Protein AF-A0A072RCM7-F1 (afdb_monomer_lite)

Secondary structure (DSSP, 8-state):
-------------------SS-TTHHHHHHHHHHHHHHHHHHHTTT-SS--HHHHHHHHHHHTTGGGSSGGGB--SS-HHHHHHHHHHHHHHH---HHHHHHHHHHHHHHTTT-SS-BHHHHHHHHHHHTT-GGG-

Foldseek 3Di:
DDDDDDDDDDDPDPDDDPDDDDPPPVVVVVVVVVVLVVLVVVLCVVPVDDDSVLLVVLCVVCVVQVVDVVSQFQDLVDPVSLVVQLVVCCVQQVDDSVLSSVLLVVLCVVCVPPPGHGPSSSNSSSCVVVVRSVSD

Radius of gyration: 17.43 Å; chains: 1; bounding box: 42×34×49 Å

Sequence (136 aa):
MGKGGVVNILNPLITLKALRCGCVMWSLIIWRWYKMTNDLADIKLYDPKPDEDAVRRLRRRLALVMRNKDASLVSTSDKKELERVEKWTQKALGANEKNAKNAVSKVAEMMSGDNRKSRVIFYYCVAKQLNMLDKI

Structure (mmCIF, N/CA/C/O backbone):
data_AF-A0A072RCM7-F1
#
_entry.id   AF-A0A072RCM7-F1
#
loop_
_atom_site.group_PDB
_atom_site.id
_atom_site.type_symbol
_atom_site.label_atom_id
_atom_site.label_alt_id
_atom_site.label_comp_id
_atom_site.label_asym_id
_atom_site.label_entity_id
_atom_site.label_seq_id
_atom_site.pdbx_PDB_ins_code
_atom_site.Cartn_x
_atom_site.Cartn_y
_atom_site.Cartn_z
_atom_site.occupancy
_atom_site.B_iso_or_equiv
_atom_site.auth_seq_id
_atom_site.auth_comp_id
_atom_site.auth_asym_id
_atom_site.auth_atom_id
_atom_site.pdbx_PDB_model_num
ATOM 1 N N . MET A 1 1 ? 27.579 -15.084 3.143 1.00 33.50 1 MET A N 1
ATOM 2 C CA . MET A 1 1 ? 27.096 -15.757 1.916 1.00 33.50 1 MET A CA 1
ATOM 3 C C . MET A 1 1 ? 26.178 -14.819 1.145 1.00 33.50 1 MET A C 1
ATOM 5 O O . MET A 1 1 ? 25.014 -14.699 1.497 1.00 33.50 1 MET A O 1
ATOM 9 N N . GLY A 1 2 ? 26.701 -14.134 0.128 1.00 39.16 2 GLY A N 1
ATOM 10 C CA . GLY A 1 2 ? 25.894 -13.393 -0.844 1.00 39.16 2 GLY A CA 1
ATOM 11 C C . GLY A 1 2 ? 25.735 -14.237 -2.106 1.00 39.16 2 GLY A C 1
ATOM 12 O O . GLY A 1 2 ? 26.731 -14.613 -2.715 1.00 39.16 2 GLY A O 1
ATOM 13 N N . LYS A 1 3 ? 24.500 -14.572 -2.473 1.00 36.88 3 LYS A N 1
ATOM 14 C CA . LYS A 1 3 ? 24.133 -15.039 -3.819 1.00 36.88 3 LYS A CA 1
ATOM 15 C C . LYS A 1 3 ? 23.362 -13.862 -4.422 1.00 36.88 3 LYS A C 1
ATOM 17 O O . LYS A 1 3 ? 22.478 -13.346 -3.756 1.00 36.88 3 LYS A O 1
ATOM 22 N N . GLY A 1 4 ? 23.710 -13.279 -5.558 1.00 29.98 4 GLY A N 1
ATOM 23 C CA . GLY A 1 4 ? 24.104 -13.890 -6.821 1.00 29.98 4 GLY A CA 1
ATOM 24 C C . GLY A 1 4 ? 23.065 -13.413 -7.839 1.00 29.98 4 GLY A C 1
ATOM 25 O O . GLY A 1 4 ? 21.876 -13.572 -7.589 1.00 29.98 4 GLY A O 1
ATOM 26 N N . GLY A 1 5 ? 23.494 -12.789 -8.938 1.00 28.20 5 GLY A N 1
ATOM 27 C CA . GLY A 1 5 ? 22.578 -12.365 -10.002 1.00 28.20 5 GLY A CA 1
ATOM 28 C C . GLY A 1 5 ? 22.929 -11.021 -10.620 1.00 28.20 5 GLY A C 1
ATOM 29 O O . GLY A 1 5 ? 22.197 -10.050 -10.473 1.00 28.20 5 GLY A O 1
ATOM 30 N N . VAL A 1 6 ? 24.057 -10.972 -11.323 1.00 43.97 6 VAL A N 1
ATOM 31 C CA . VAL A 1 6 ? 24.356 -9.902 -12.274 1.00 43.97 6 VAL A CA 1
ATOM 32 C C . VAL A 1 6 ? 23.394 -10.082 -13.450 1.00 43.97 6 VAL A C 1
ATOM 34 O O . VAL A 1 6 ? 23.535 -11.038 -14.207 1.00 43.97 6 VAL A O 1
ATOM 37 N N . VAL A 1 7 ? 22.406 -9.203 -13.607 1.00 37.69 7 VAL A N 1
ATOM 38 C CA . VAL A 1 7 ? 21.618 -9.112 -14.845 1.00 37.69 7 VAL A CA 1
ATOM 39 C C . VAL A 1 7 ? 22.050 -7.873 -15.611 1.00 37.69 7 VAL A C 1
ATOM 41 O O . VAL A 1 7 ? 21.487 -6.790 -15.491 1.00 37.69 7 VAL A O 1
ATOM 44 N N . ASN A 1 8 ? 23.098 -8.066 -16.410 1.00 36.47 8 ASN A N 1
ATOM 45 C CA . ASN A 1 8 ? 23.336 -7.262 -17.597 1.00 36.47 8 ASN A CA 1
ATOM 46 C C . ASN A 1 8 ? 22.204 -7.544 -18.588 1.00 36.47 8 ASN A C 1
ATOM 48 O O . ASN A 1 8 ? 22.136 -8.631 -19.156 1.00 36.47 8 ASN A O 1
ATOM 52 N N . ILE A 1 9 ? 21.356 -6.551 -18.833 1.00 37.94 9 ILE A N 1
ATOM 53 C CA . ILE A 1 9 ? 20.636 -6.444 -20.099 1.00 37.94 9 ILE A CA 1
ATOM 54 C C . ILE A 1 9 ? 21.073 -5.117 -20.705 1.00 37.94 9 ILE A C 1
ATOM 56 O O . ILE A 1 9 ? 20.552 -4.048 -20.392 1.00 37.94 9 ILE A O 1
ATOM 60 N N . LEU A 1 10 ? 22.098 -5.217 -21.549 1.00 39.50 10 LEU A N 1
ATOM 61 C CA . LEU A 1 10 ? 22.366 -4.259 -22.608 1.00 39.50 10 LEU A CA 1
ATOM 62 C C . LEU A 1 10 ? 21.051 -4.025 -23.357 1.00 39.50 10 LEU A C 1
ATOM 64 O O . LEU A 1 10 ? 20.456 -4.975 -23.861 1.00 39.50 10 LEU A O 1
ATOM 68 N N . ASN A 1 11 ? 20.615 -2.773 -23.444 1.00 37.38 11 ASN A N 1
ATOM 69 C CA . ASN A 1 11 ? 19.554 -2.368 -24.355 1.00 37.38 11 ASN A CA 1
ATOM 70 C C . ASN A 1 11 ? 20.204 -1.641 -25.543 1.00 37.38 11 ASN A C 1
ATOM 72 O O . ASN A 1 11 ? 20.361 -0.418 -25.487 1.00 37.38 11 ASN A O 1
ATOM 76 N N . PRO A 1 12 ? 20.674 -2.347 -26.587 1.00 41.91 12 PRO A N 1
ATOM 77 C CA . PRO A 1 12 ? 21.071 -1.694 -27.816 1.00 41.91 12 PRO A CA 1
ATOM 78 C C . PRO A 1 12 ? 19.816 -1.462 -28.669 1.00 41.91 12 PRO A C 1
ATOM 80 O O . PRO A 1 12 ? 18.954 -2.328 -28.763 1.00 41.91 12 PRO A O 1
ATOM 83 N N . LEU A 1 13 ? 19.766 -0.311 -29.345 1.00 33.09 13 LEU A N 1
ATOM 84 C CA . LEU A 1 13 ? 18.803 0.033 -30.405 1.00 33.09 13 LEU A CA 1
ATOM 85 C C . LEU A 1 13 ? 17.428 0.555 -29.948 1.00 33.09 13 LEU A C 1
ATOM 87 O O . LEU A 1 13 ? 16.383 0.091 -30.389 1.00 33.09 13 LEU A O 1
ATOM 91 N N . ILE A 1 14 ? 17.427 1.672 -29.218 1.00 44.22 14 ILE A N 1
ATOM 92 C CA . ILE A 1 14 ? 16.485 2.752 -29.557 1.00 44.22 14 ILE A CA 1
ATOM 93 C C . ILE A 1 14 ? 17.285 3.731 -30.415 1.00 44.22 14 ILE A C 1
ATOM 95 O O . ILE A 1 14 ? 17.893 4.684 -29.934 1.00 44.22 14 ILE A O 1
ATOM 99 N N . THR A 1 15 ? 17.394 3.397 -31.698 1.00 40.44 15 THR A N 1
ATOM 100 C CA . THR A 1 15 ? 18.079 4.205 -32.705 1.00 40.44 15 THR A CA 1
ATOM 101 C C . THR A 1 15 ? 17.479 5.603 -32.767 1.00 40.44 15 THR A C 1
ATOM 103 O O . THR A 1 15 ? 16.273 5.766 -32.959 1.00 40.44 15 THR A O 1
ATOM 106 N N . LEU A 1 16 ? 18.360 6.599 -32.662 1.00 41.00 16 LEU A N 1
ATOM 107 C CA . LEU A 1 16 ? 18.157 7.984 -33.066 1.00 41.00 16 LEU A CA 1
ATOM 108 C C . LEU A 1 16 ? 17.422 8.060 -34.416 1.00 41.00 16 LEU A C 1
ATOM 110 O O . LEU A 1 16 ? 18.027 7.916 -35.477 1.00 41.00 16 LEU A O 1
ATOM 114 N N . LYS A 1 17 ? 16.121 8.343 -34.388 1.00 42.50 17 LYS A N 1
ATOM 115 C CA . LYS A 1 17 ? 15.397 8.908 -35.535 1.00 42.50 17 LYS A CA 1
ATOM 116 C C . LYS A 1 17 ? 14.195 9.719 -35.054 1.00 42.50 17 LYS A C 1
ATOM 118 O O . LYS A 1 17 ? 13.056 9.476 -35.414 1.00 42.50 17 LYS A O 1
ATOM 123 N N . ALA A 1 18 ? 14.472 10.689 -34.191 1.00 39.56 18 ALA A N 1
ATOM 124 C CA . ALA A 1 18 ? 13.521 11.731 -33.813 1.00 39.56 18 ALA A CA 1
ATOM 125 C C . ALA A 1 18 ? 14.258 13.073 -33.725 1.00 39.56 18 ALA A C 1
ATOM 127 O O . ALA A 1 18 ? 14.259 13.757 -32.708 1.00 39.56 18 ALA A O 1
ATOM 128 N N . LEU A 1 19 ? 14.950 13.424 -34.808 1.00 46.12 19 LEU A N 1
ATOM 129 C CA . LEU A 1 19 ? 15.304 14.806 -35.086 1.00 46.12 19 LEU A CA 1
ATOM 130 C C . LEU A 1 19 ? 14.256 15.323 -36.066 1.00 46.12 19 LEU A C 1
ATOM 132 O O . LEU A 1 19 ? 14.054 14.722 -37.119 1.00 46.12 19 LEU A O 1
ATOM 136 N N . ARG A 1 20 ? 13.671 16.467 -35.696 1.00 43.16 20 ARG A N 1
ATOM 137 C CA . ARG A 1 20 ? 12.762 17.346 -36.452 1.00 43.16 20 ARG A CA 1
ATOM 138 C C . ARG A 1 20 ? 11.257 17.134 -36.187 1.00 43.16 20 ARG A C 1
ATOM 140 O O . ARG A 1 20 ? 10.687 16.102 -36.504 1.00 43.16 20 ARG A O 1
ATOM 147 N N . CYS A 1 21 ? 10.657 18.200 -35.638 1.00 36.94 21 CYS A N 1
ATOM 148 C CA . CYS A 1 21 ? 9.241 18.460 -35.318 1.00 36.94 21 CYS A CA 1
ATOM 149 C C . CYS A 1 21 ? 8.679 17.896 -33.987 1.00 36.94 21 CYS A C 1
ATOM 151 O O . CYS A 1 21 ? 8.281 16.745 -33.895 1.00 36.94 21 CYS A O 1
ATOM 153 N N . GLY A 1 22 ? 8.549 18.771 -32.970 1.00 41.50 22 GLY A N 1
ATOM 154 C CA . GLY A 1 22 ? 7.561 18.621 -31.878 1.00 41.50 22 GLY A CA 1
ATOM 155 C C . GLY A 1 22 ? 8.027 18.009 -30.542 1.00 41.50 22 GLY A C 1
ATOM 156 O O . GLY A 1 22 ? 7.342 17.160 -29.979 1.00 41.50 22 GLY A O 1
ATOM 157 N N . CYS A 1 23 ? 9.169 18.436 -29.993 1.00 41.91 23 CYS A N 1
ATOM 158 C CA . CYS A 1 23 ? 9.909 17.739 -28.921 1.00 41.91 23 CYS A CA 1
ATOM 159 C C . CYS A 1 23 ? 9.417 17.901 -27.453 1.00 41.91 23 CYS A C 1
ATOM 161 O O . CYS A 1 23 ? 10.177 17.634 -26.528 1.00 41.91 23 CYS A O 1
ATOM 163 N N . VAL A 1 24 ? 8.175 18.313 -27.171 1.00 44.84 24 VAL A N 1
ATOM 164 C CA . VAL A 1 24 ? 7.687 18.408 -25.763 1.00 44.84 24 VAL A CA 1
ATOM 165 C C . VAL A 1 24 ? 6.667 17.340 -25.374 1.00 44.84 24 VAL A C 1
ATOM 167 O O . VAL A 1 24 ? 6.571 16.978 -24.203 1.00 44.84 24 VAL A O 1
ATOM 170 N N . MET A 1 25 ? 5.951 16.761 -26.339 1.00 39.62 25 MET A N 1
ATOM 171 C CA . MET A 1 25 ? 4.921 15.756 -26.046 1.00 39.62 25 MET A CA 1
ATOM 172 C C . MET A 1 25 ? 5.498 14.335 -25.935 1.00 39.62 25 MET A C 1
ATOM 174 O O . MET A 1 25 ? 5.000 13.517 -25.162 1.00 39.62 25 MET A O 1
ATOM 178 N N . TRP A 1 26 ? 6.602 14.056 -26.638 1.00 39.94 26 TRP A N 1
ATOM 179 C CA . TRP A 1 26 ? 7.269 12.749 -26.619 1.00 39.94 26 TRP A CA 1
ATOM 180 C C . TRP A 1 26 ? 8.046 12.466 -25.324 1.00 39.94 26 TRP A C 1
ATOM 182 O O . TRP A 1 26 ? 8.042 11.328 -24.853 1.00 39.94 26 TRP A O 1
ATOM 192 N N . SER A 1 27 ? 8.615 13.487 -24.672 1.00 49.44 27 SER A N 1
ATOM 193 C CA . SER A 1 27 ? 9.320 13.316 -23.390 1.00 49.44 27 SER A CA 1
ATOM 194 C C . SER A 1 27 ? 8.409 12.790 -22.275 1.00 49.44 27 SER A C 1
ATOM 196 O O . SER A 1 27 ? 8.840 11.982 -21.457 1.00 49.44 27 SER A O 1
ATOM 198 N N . LEU A 1 28 ? 7.126 13.169 -22.257 1.00 50.94 28 LEU A N 1
ATOM 199 C CA . LEU A 1 28 ? 6.171 12.699 -21.245 1.00 50.94 28 LEU A CA 1
ATOM 200 C C . LEU A 1 28 ? 5.740 11.240 -21.458 1.00 50.94 28 LEU A C 1
ATOM 202 O O . LEU A 1 28 ? 5.514 10.524 -20.481 1.00 50.94 28 LEU A O 1
ATOM 206 N N . ILE A 1 29 ? 5.651 10.783 -22.710 1.00 57.09 29 ILE A N 1
ATOM 207 C CA . ILE A 1 29 ? 5.277 9.399 -23.043 1.00 57.09 29 ILE A CA 1
ATOM 208 C C . ILE A 1 29 ? 6.432 8.448 -22.710 1.00 57.09 29 ILE A C 1
ATOM 210 O O . ILE A 1 29 ? 6.217 7.435 -22.041 1.00 57.09 29 ILE A O 1
ATOM 214 N N . ILE A 1 30 ? 7.662 8.816 -23.080 1.00 59.41 30 ILE A N 1
ATOM 215 C CA . ILE A 1 30 ? 8.865 8.019 -22.799 1.00 59.41 30 ILE A CA 1
ATOM 216 C C . ILE A 1 30 ? 9.113 7.922 -21.284 1.00 59.41 30 ILE A C 1
ATOM 218 O O . ILE A 1 30 ? 9.375 6.836 -20.767 1.00 59.41 30 ILE A O 1
ATOM 222 N N . TRP A 1 31 ? 8.942 9.017 -20.535 1.00 57.09 31 TRP A N 1
ATOM 223 C CA . TRP A 1 31 ? 9.167 9.020 -19.082 1.00 57.09 31 TRP A CA 1
ATOM 224 C C . TRP A 1 31 ? 8.102 8.226 -18.307 1.00 57.09 31 TRP A C 1
ATOM 226 O O . TRP A 1 31 ? 8.412 7.511 -17.351 1.00 57.09 31 TRP A O 1
ATOM 236 N N . ARG A 1 32 ? 6.836 8.292 -18.744 1.00 58.22 32 ARG A N 1
ATOM 237 C CA . ARG A 1 32 ? 5.733 7.485 -18.192 1.00 58.22 32 ARG A CA 1
ATOM 238 C C . ARG A 1 32 ? 5.988 5.986 -18.378 1.00 58.22 32 ARG A C 1
ATOM 240 O O . ARG A 1 32 ? 5.709 5.219 -17.459 1.00 58.22 32 ARG A O 1
ATOM 247 N N . TRP A 1 33 ? 6.508 5.595 -19.540 1.00 58.31 33 TRP A N 1
ATOM 248 C CA . TRP A 1 33 ? 6.796 4.204 -19.888 1.00 58.31 33 TRP A CA 1
ATOM 249 C C . TRP A 1 33 ? 8.015 3.663 -19.125 1.00 58.31 33 TRP A C 1
ATOM 251 O O . TRP A 1 33 ? 7.908 2.636 -18.459 1.00 58.31 33 TRP A O 1
ATOM 261 N N . TYR A 1 34 ? 9.118 4.419 -19.078 1.00 64.81 34 TYR A N 1
ATOM 262 C CA . TYR A 1 34 ? 10.336 4.050 -18.338 1.00 64.81 34 TYR A CA 1
ATOM 263 C C . TYR A 1 34 ? 10.100 3.831 -16.838 1.00 64.81 34 TYR A C 1
ATOM 265 O O . TYR A 1 34 ? 10.643 2.932 -16.205 1.00 64.81 34 TYR A O 1
ATOM 273 N N . LYS A 1 35 ? 9.255 4.653 -16.217 1.00 71.31 35 LYS A N 1
ATOM 274 C CA . LYS A 1 35 ? 9.018 4.518 -14.779 1.00 71.31 35 LYS A CA 1
ATOM 275 C C . LYS A 1 35 ?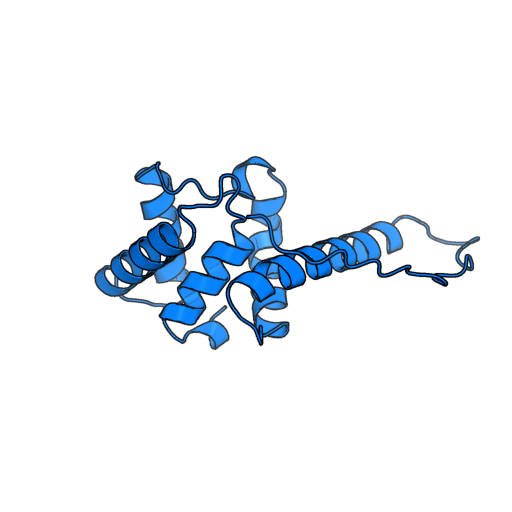 8.111 3.299 -14.493 1.00 71.31 35 LYS A C 1
ATOM 277 O O . LYS A 1 35 ? 8.198 2.750 -13.398 1.00 71.31 35 LYS A O 1
ATOM 282 N N . MET A 1 36 ? 7.266 2.864 -15.438 1.00 74.50 36 MET A N 1
ATOM 283 C CA . MET A 1 36 ? 6.431 1.655 -15.311 1.00 74.50 36 MET A CA 1
ATOM 284 C C . MET A 1 36 ? 7.275 0.376 -15.324 1.00 74.50 36 MET A C 1
ATOM 286 O O . MET A 1 36 ? 7.022 -0.514 -14.519 1.00 74.50 36 MET A O 1
ATOM 290 N N . THR A 1 37 ? 8.301 0.302 -16.176 1.00 75.94 37 THR A N 1
ATOM 291 C CA . THR A 1 37 ? 9.184 -0.874 -16.252 1.00 75.94 37 THR A CA 1
ATOM 292 C C . THR A 1 37 ? 9.932 -1.122 -14.943 1.00 75.94 37 THR A C 1
ATOM 294 O O . THR A 1 37 ? 10.097 -2.274 -14.552 1.00 75.94 37 THR A O 1
ATOM 297 N N . ASN A 1 38 ? 10.305 -0.059 -14.221 1.00 81.38 38 ASN A N 1
ATOM 298 C CA . ASN A 1 38 ? 10.953 -0.183 -12.911 1.00 81.38 38 ASN A CA 1
ATOM 299 C C . ASN A 1 38 ? 9.992 -0.720 -11.844 1.00 81.38 38 ASN A C 1
ATOM 301 O O . ASN A 1 38 ? 10.341 -1.645 -11.123 1.00 81.38 38 ASN A O 1
ATOM 305 N N . ASP A 1 39 ? 8.762 -0.196 -11.786 1.00 81.62 39 ASP A N 1
ATOM 306 C CA . ASP A 1 39 ? 7.768 -0.694 -10.829 1.00 81.62 39 ASP A CA 1
ATOM 307 C C . ASP A 1 39 ? 7.454 -2.187 -11.085 1.00 81.62 39 ASP 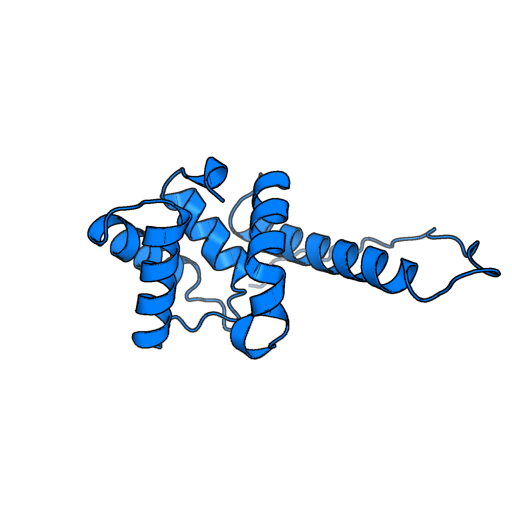A C 1
ATOM 309 O O . ASP A 1 39 ? 7.298 -2.948 -10.138 1.00 81.62 39 ASP A O 1
ATOM 313 N N . LEU A 1 40 ? 7.403 -2.633 -12.349 1.00 85.62 40 LEU A N 1
ATOM 314 C CA . LEU A 1 40 ? 7.200 -4.049 -12.687 1.00 85.62 40 LEU A CA 1
ATOM 315 C C . LEU A 1 40 ? 8.368 -4.938 -12.243 1.00 85.62 40 LEU A C 1
ATOM 317 O O . LEU A 1 40 ? 8.135 -6.064 -11.811 1.00 85.62 40 LEU A O 1
ATOM 321 N N . ALA A 1 41 ? 9.608 -4.457 -12.348 1.00 86.56 41 ALA A N 1
ATOM 322 C CA . ALA A 1 41 ? 10.777 -5.189 -11.867 1.00 86.56 41 ALA A CA 1
ATOM 323 C C . ALA A 1 41 ? 10.735 -5.373 -10.344 1.00 86.56 41 ALA A C 1
ATOM 325 O O . ALA A 1 41 ? 10.967 -6.477 -9.857 1.00 86.56 41 ALA A O 1
ATOM 326 N N . ASP A 1 42 ? 10.355 -4.329 -9.609 1.00 85.44 42 ASP A N 1
ATOM 327 C CA . ASP A 1 42 ? 10.269 -4.398 -8.152 1.00 85.44 42 ASP A CA 1
ATOM 328 C C . ASP A 1 42 ? 9.081 -5.264 -7.687 1.00 85.44 42 ASP A C 1
ATOM 330 O O . ASP A 1 42 ? 9.192 -6.004 -6.713 1.00 85.44 42 ASP A O 1
ATOM 334 N N . ILE A 1 43 ? 7.944 -5.238 -8.397 1.00 87.88 43 ILE A N 1
ATOM 335 C CA . ILE A 1 43 ? 6.796 -6.111 -8.086 1.00 87.88 43 ILE A CA 1
ATOM 336 C C . ILE A 1 43 ? 7.161 -7.586 -8.285 1.00 87.88 43 ILE A C 1
ATOM 338 O O . ILE A 1 43 ? 6.722 -8.426 -7.497 1.00 87.88 43 ILE A O 1
ATOM 342 N N . LYS A 1 44 ? 8.001 -7.908 -9.279 1.00 88.06 44 LYS A N 1
ATOM 343 C CA . LYS A 1 44 ? 8.459 -9.284 -9.536 1.00 88.06 44 LYS A CA 1
ATOM 344 C C . LYS A 1 44 ? 9.190 -9.926 -8.356 1.00 88.06 44 LYS A C 1
ATOM 346 O O . LYS A 1 44 ? 9.234 -11.150 -8.281 1.00 88.06 44 LYS A O 1
ATOM 351 N N . LEU A 1 45 ? 9.714 -9.126 -7.423 1.00 85.81 45 LEU A N 1
ATOM 352 C CA . LEU A 1 45 ? 10.330 -9.621 -6.188 1.00 85.81 45 LEU A CA 1
ATOM 353 C C . LEU A 1 45 ? 9.311 -10.267 -5.238 1.00 85.81 45 LEU A C 1
ATOM 355 O O . LEU A 1 45 ? 9.654 -11.199 -4.517 1.00 85.81 45 LEU A O 1
ATOM 359 N N . TYR A 1 46 ? 8.062 -9.794 -5.251 1.00 84.88 46 TYR A N 1
ATOM 360 C CA . TYR A 1 46 ? 6.983 -10.292 -4.387 1.00 84.88 46 TYR A CA 1
ATOM 361 C C . TYR A 1 46 ? 5.986 -11.175 -5.145 1.00 84.88 46 TYR A C 1
ATOM 363 O O . TYR A 1 46 ? 5.291 -12.000 -4.550 1.00 84.88 46 TYR A O 1
ATOM 371 N N . ASP A 1 47 ? 5.883 -10.990 -6.460 1.00 85.00 47 ASP A N 1
ATOM 372 C CA . ASP A 1 47 ? 4.955 -11.700 -7.326 1.00 85.00 47 ASP A CA 1
ATOM 373 C C . ASP A 1 47 ? 5.625 -12.135 -8.634 1.00 85.00 47 ASP A C 1
ATOM 375 O O . ASP A 1 47 ? 5.851 -11.289 -9.496 1.00 85.00 47 ASP A O 1
ATOM 379 N N . PRO A 1 48 ? 5.882 -13.436 -8.857 1.00 82.31 48 PRO A N 1
ATOM 380 C CA . PRO A 1 48 ? 6.555 -13.892 -10.071 1.00 82.31 48 PRO A CA 1
ATOM 381 C C . PRO A 1 48 ? 5.752 -13.629 -11.355 1.00 82.31 48 PRO A C 1
ATOM 383 O O . PRO A 1 48 ? 6.344 -13.575 -12.434 1.00 82.31 48 PRO A O 1
ATOM 386 N N . LYS A 1 49 ? 4.425 -13.450 -11.268 1.00 83.81 49 LYS A N 1
ATOM 387 C CA . LYS A 1 49 ? 3.562 -13.178 -12.427 1.00 83.81 49 LYS A CA 1
ATOM 388 C C . LYS A 1 49 ? 2.643 -11.977 -12.156 1.00 83.81 49 LYS A C 1
ATOM 390 O O . LYS A 1 49 ? 1.462 -12.174 -11.870 1.00 83.81 49 LYS A O 1
ATOM 395 N N . PRO A 1 50 ? 3.167 -10.742 -12.245 1.00 85.81 50 PRO A N 1
ATOM 396 C CA . PRO A 1 50 ? 2.373 -9.553 -11.981 1.00 85.81 50 PRO A CA 1
ATOM 397 C C . PRO A 1 50 ? 1.364 -9.263 -13.095 1.00 85.81 50 PRO A C 1
ATOM 399 O O . PRO A 1 50 ? 1.664 -9.434 -14.276 1.00 85.81 50 PRO A O 1
ATOM 402 N N . ASP A 1 51 ? 0.189 -8.762 -12.714 1.00 88.19 51 ASP A N 1
ATOM 403 C CA . ASP A 1 51 ? -0.790 -8.213 -13.656 1.00 88.19 51 ASP A CA 1
ATOM 404 C C . ASP A 1 51 ? -0.386 -6.783 -14.060 1.00 88.19 51 ASP A C 1
ATOM 406 O O . ASP A 1 51 ? -0.553 -5.817 -13.306 1.00 88.19 51 ASP A O 1
ATOM 410 N N . GLU A 1 52 ? 0.161 -6.648 -15.269 1.00 87.94 52 GLU A N 1
ATOM 411 C CA . GLU A 1 52 ? 0.620 -5.368 -15.815 1.00 87.94 52 GLU A CA 1
ATOM 412 C C . GLU A 1 52 ? -0.521 -4.357 -16.005 1.00 87.94 52 GLU A C 1
ATOM 414 O O . GLU A 1 52 ? -0.324 -3.148 -15.829 1.00 87.94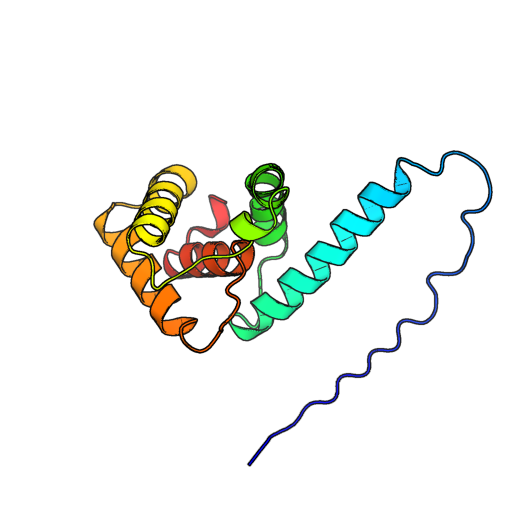 52 GLU A O 1
ATOM 419 N N . ASP A 1 53 ? -1.731 -4.824 -16.315 1.00 88.94 53 ASP A N 1
ATOM 420 C CA . ASP A 1 53 ? -2.889 -3.959 -16.509 1.00 88.94 53 ASP A CA 1
ATOM 421 C C . ASP A 1 53 ? -3.391 -3.392 -15.184 1.00 88.94 53 ASP A C 1
ATOM 423 O O . ASP A 1 53 ? -3.712 -2.197 -15.109 1.00 88.94 53 ASP A O 1
ATOM 427 N N . ALA A 1 54 ? -3.392 -4.200 -14.123 1.00 90.19 54 ALA A N 1
ATOM 428 C CA . ALA A 1 54 ? -3.675 -3.728 -12.771 1.00 90.19 54 ALA A CA 1
ATOM 429 C C . ALA A 1 54 ? -2.662 -2.658 -12.330 1.00 90.19 54 ALA A C 1
ATOM 431 O O . ALA A 1 54 ? -3.052 -1.589 -11.849 1.00 90.19 54 ALA A O 1
ATOM 432 N N . VAL A 1 55 ? -1.365 -2.876 -12.575 1.00 89.75 55 VAL A N 1
ATOM 433 C CA . VAL A 1 55 ? -0.306 -1.893 -12.273 1.00 89.75 55 VAL A CA 1
ATOM 434 C C . VAL A 1 55 ? -0.501 -0.605 -13.074 1.00 89.75 55 VAL A C 1
ATOM 436 O O . VAL A 1 55 ? -0.382 0.503 -12.537 1.00 89.75 55 VAL A O 1
ATOM 439 N N . ARG A 1 56 ? -0.871 -0.717 -14.352 1.00 89.38 56 ARG A N 1
ATOM 440 C CA . ARG A 1 56 ? -1.155 0.433 -15.216 1.00 89.38 56 ARG A CA 1
ATOM 441 C C . ARG A 1 56 ? -2.347 1.248 -14.710 1.00 89.38 56 ARG A C 1
ATOM 443 O O . ARG A 1 56 ? -2.261 2.483 -14.693 1.00 89.38 56 ARG A O 1
ATOM 450 N N . ARG A 1 57 ? -3.442 0.603 -14.284 1.00 90.56 57 ARG A N 1
ATOM 451 C CA . ARG A 1 57 ? -4.608 1.279 -13.678 1.00 90.56 57 ARG A CA 1
ATOM 452 C C . ARG A 1 57 ? -4.234 1.955 -12.361 1.00 90.56 57 ARG A C 1
ATOM 454 O O . ARG A 1 57 ? -4.477 3.157 -12.204 1.00 90.56 57 ARG A O 1
ATOM 461 N N . LEU A 1 58 ? -3.527 1.238 -11.486 1.00 91.25 58 LEU A N 1
ATOM 462 C CA . LEU A 1 58 ? -3.056 1.747 -10.197 1.00 91.25 58 LEU A CA 1
ATOM 463 C C . LEU A 1 58 ? -2.232 3.019 -10.371 1.00 91.25 58 LEU A C 1
ATOM 465 O O . LEU A 1 58 ? -2.448 4.035 -9.708 1.00 91.25 58 LEU A O 1
ATOM 469 N N . ARG A 1 59 ? -1.305 2.984 -11.324 1.00 89.00 59 ARG A N 1
ATOM 470 C CA . ARG A 1 59 ? -0.401 4.091 -11.586 1.00 89.00 59 ARG A CA 1
ATOM 471 C C . ARG A 1 59 ? -1.098 5.312 -12.171 1.00 89.00 59 ARG A C 1
ATOM 473 O O . ARG A 1 59 ? -0.700 6.436 -11.872 1.00 89.00 59 ARG A O 1
ATOM 480 N N . ARG A 1 60 ? -2.144 5.123 -12.979 1.00 88.38 60 ARG A N 1
ATOM 481 C CA . ARG A 1 60 ? -2.991 6.233 -13.447 1.00 88.38 60 ARG A CA 1
ATOM 482 C C . ARG A 1 60 ? -3.727 6.885 -12.279 1.00 88.38 60 ARG A C 1
ATOM 484 O O . ARG A 1 60 ? -3.706 8.110 -12.183 1.00 88.38 60 ARG A O 1
ATOM 491 N N . ARG A 1 61 ? -4.287 6.085 -11.368 1.00 87.69 61 ARG A N 1
ATOM 492 C CA . ARG A 1 61 ? -4.973 6.569 -10.159 1.00 87.69 61 ARG A CA 1
ATOM 493 C C . ARG A 1 61 ? -4.023 7.331 -9.227 1.00 87.69 61 ARG A C 1
ATOM 495 O O . ARG A 1 61 ? -4.376 8.385 -8.706 1.00 87.69 61 ARG A O 1
ATOM 502 N N . LEU A 1 62 ? -2.797 6.837 -9.063 1.00 89.00 62 LEU A N 1
ATOM 503 C CA . LEU A 1 62 ? -1.774 7.438 -8.199 1.00 89.00 62 LEU A CA 1
ATOM 504 C C . LEU A 1 62 ? -0.942 8.539 -8.874 1.00 89.00 62 LEU A C 1
ATOM 506 O O . LEU A 1 62 ? -0.098 9.147 -8.219 1.00 89.00 62 LEU A O 1
ATOM 510 N N . ALA A 1 63 ? -1.171 8.844 -10.154 1.00 86.88 63 ALA A N 1
ATOM 511 C CA . ALA A 1 63 ? -0.317 9.758 -10.915 1.00 86.88 63 ALA A CA 1
ATOM 512 C C . ALA A 1 63 ? -0.211 11.162 -10.296 1.00 86.88 63 ALA A C 1
ATOM 514 O O . ALA A 1 63 ? 0.859 11.765 -10.343 1.00 86.88 63 ALA A O 1
ATOM 515 N N . LEU A 1 64 ? -1.298 11.681 -9.710 1.00 86.62 64 LEU A N 1
ATOM 516 C CA . LEU A 1 64 ? -1.293 12.986 -9.040 1.00 86.62 64 LEU A CA 1
ATOM 517 C C . LEU A 1 64 ? -0.531 12.933 -7.711 1.00 86.62 64 LEU A C 1
ATOM 519 O O . LEU A 1 64 ? 0.259 13.823 -7.413 1.00 86.62 64 LEU A O 1
ATOM 523 N N . VAL A 1 65 ? -0.728 11.855 -6.951 1.00 85.38 65 VAL A N 1
ATOM 524 C CA . VAL A 1 65 ? -0.079 11.620 -5.657 1.00 85.38 65 VAL A CA 1
ATOM 525 C C . VAL A 1 65 ? 1.438 11.524 -5.825 1.00 85.38 65 VAL A C 1
ATOM 527 O O . VAL A 1 65 ? 2.187 12.128 -5.066 1.00 85.38 65 VAL A O 1
ATOM 530 N N . MET A 1 66 ? 1.894 10.830 -6.868 1.00 83.81 66 MET A N 1
ATOM 531 C CA . MET A 1 66 ? 3.316 10.614 -7.154 1.00 83.81 66 MET A CA 1
ATOM 532 C C . MET A 1 66 ? 4.058 11.851 -7.671 1.00 83.81 66 MET A C 1
ATOM 534 O O . MET A 1 66 ? 5.274 11.784 -7.842 1.00 83.81 66 MET A O 1
ATOM 538 N N . ARG A 1 67 ? 3.372 12.975 -7.927 1.00 83.62 67 ARG A N 1
ATOM 539 C CA . ARG A 1 67 ? 4.066 14.235 -8.239 1.00 83.62 67 ARG A CA 1
ATOM 540 C C . ARG A 1 67 ? 4.916 14.709 -7.065 1.00 83.62 67 ARG A C 1
ATOM 542 O O . ARG A 1 67 ? 5.933 15.355 -7.285 1.00 83.62 67 ARG A O 1
ATOM 549 N N . ASN A 1 68 ? 4.518 14.364 -5.840 1.00 85.62 68 ASN A N 1
ATOM 550 C CA . ASN A 1 68 ? 5.336 14.584 -4.660 1.00 85.62 68 ASN A CA 1
ATOM 551 C C . ASN A 1 68 ? 6.216 13.350 -4.387 1.00 85.62 68 ASN A C 1
ATOM 553 O O . ASN A 1 68 ? 5.723 12.221 -4.315 1.00 85.62 68 ASN A O 1
ATOM 557 N N . LYS A 1 69 ? 7.521 13.577 -4.209 1.00 82.44 69 LYS A N 1
ATOM 558 C CA . LYS A 1 69 ? 8.512 12.530 -3.937 1.00 82.44 69 LYS A CA 1
ATOM 559 C C . LYS A 1 69 ? 8.221 11.805 -2.626 1.00 82.44 69 LYS A C 1
ATOM 561 O O . LYS A 1 69 ? 8.273 10.578 -2.601 1.00 82.44 69 LYS A O 1
ATOM 566 N N . ASP A 1 70 ? 7.844 12.525 -1.578 1.00 82.31 70 ASP A N 1
ATOM 567 C CA . ASP A 1 70 ? 7.595 11.912 -0.266 1.00 82.31 70 ASP A CA 1
ATOM 568 C C . ASP A 1 70 ? 6.319 11.066 -0.280 1.00 82.31 70 ASP A C 1
ATOM 570 O O . ASP A 1 70 ? 6.238 10.018 0.351 1.00 82.31 70 ASP A O 1
ATOM 574 N N . ALA A 1 71 ? 5.354 11.444 -1.121 1.00 84.62 71 ALA A N 1
ATOM 575 C CA . ALA A 1 71 ? 4.135 10.679 -1.360 1.00 84.62 71 ALA A CA 1
ATOM 576 C C . ALA A 1 71 ? 4.346 9.441 -2.255 1.00 84.62 71 ALA A C 1
ATOM 578 O O . ALA A 1 71 ? 3.406 8.675 -2.476 1.00 84.62 71 ALA A O 1
ATOM 579 N N . SER A 1 72 ? 5.548 9.234 -2.798 1.00 85.94 72 SER A N 1
ATOM 580 C CA . SER A 1 72 ? 5.877 8.007 -3.532 1.00 85.94 72 SER A CA 1
ATOM 581 C C . SER A 1 72 ? 6.278 6.852 -2.612 1.00 85.94 72 SER A C 1
ATOM 583 O O . SER A 1 72 ? 6.307 5.707 -3.066 1.00 85.94 72 SER A O 1
ATOM 585 N N . LEU A 1 73 ? 6.552 7.138 -1.336 1.00 88.44 73 LEU A N 1
ATOM 586 C CA . LEU A 1 73 ? 6.965 6.163 -0.336 1.00 88.44 73 LEU A CA 1
ATOM 587 C C . LEU A 1 73 ? 5.848 5.922 0.686 1.00 88.44 73 LEU A C 1
ATOM 589 O O . LEU A 1 73 ? 4.987 6.775 0.898 1.00 88.44 73 LEU A O 1
ATOM 593 N N . VAL A 1 74 ? 5.860 4.743 1.305 1.00 90.88 74 VAL A N 1
ATOM 594 C CA . VAL A 1 74 ? 4.970 4.382 2.417 1.00 90.88 74 VAL A CA 1
ATOM 595 C C . VAL A 1 74 ? 5.824 4.058 3.636 1.00 90.88 74 VAL A C 1
ATOM 597 O O . VAL A 1 74 ? 6.678 3.174 3.588 1.00 90.88 74 VAL A O 1
ATOM 600 N N . SER A 1 75 ? 5.586 4.773 4.732 1.00 88.50 75 SER A N 1
ATOM 601 C CA . SER A 1 75 ? 6.212 4.499 6.024 1.00 88.50 75 SER A CA 1
ATOM 602 C C . SER A 1 75 ? 5.322 3.552 6.818 1.00 88.50 75 SER A C 1
ATOM 604 O O . SER A 1 75 ? 4.198 3.896 7.174 1.00 88.50 75 SER A O 1
ATOM 606 N N . THR A 1 76 ? 5.811 2.343 7.084 1.00 87.56 76 THR A N 1
ATOM 607 C CA . THR A 1 76 ? 5.086 1.348 7.891 1.00 87.56 76 THR A CA 1
ATOM 608 C C . THR A 1 76 ? 5.216 1.589 9.391 1.00 87.56 76 THR A C 1
ATOM 610 O O . THR A 1 76 ? 4.445 1.029 10.160 1.00 87.56 76 THR A O 1
ATOM 613 N N . SER A 1 77 ? 6.173 2.419 9.811 1.00 85.50 77 SER A N 1
ATOM 614 C CA . SER A 1 77 ? 6.375 2.779 11.219 1.00 85.50 77 SER A CA 1
ATOM 615 C C . SER A 1 77 ? 5.372 3.837 11.695 1.00 85.50 77 SER A C 1
ATOM 617 O O . SER A 1 77 ? 5.073 3.926 12.885 1.00 85.50 77 SER A O 1
ATOM 619 N N . ASP A 1 78 ? 4.821 4.625 10.767 1.00 87.06 78 ASP A N 1
ATOM 620 C CA . ASP A 1 78 ? 3.903 5.715 11.075 1.00 87.06 78 ASP A CA 1
ATOM 621 C C . ASP A 1 78 ? 2.446 5.245 11.062 1.00 87.06 78 ASP A C 1
ATOM 623 O O . ASP A 1 78 ? 1.847 5.022 10.009 1.00 87.06 78 ASP A O 1
ATOM 627 N N . LYS A 1 79 ? 1.819 5.195 12.243 1.00 88.62 79 LYS A N 1
ATOM 628 C CA . LYS A 1 79 ? 0.404 4.794 12.390 1.00 88.62 79 LYS A CA 1
ATOM 629 C C . LYS A 1 79 ? -0.548 5.627 11.520 1.00 88.62 79 LYS A C 1
ATOM 631 O O . LYS A 1 79 ? -1.457 5.084 10.903 1.00 88.62 79 LYS A O 1
ATOM 636 N N . LYS A 1 80 ? -0.297 6.937 11.400 1.00 89.88 80 LYS A N 1
ATOM 637 C CA . LYS A 1 80 ? -1.094 7.842 10.550 1.00 89.88 80 LYS A CA 1
ATOM 638 C C . LYS A 1 80 ? -1.004 7.492 9.063 1.00 89.88 80 LYS A C 1
ATOM 640 O O . LYS A 1 80 ? -1.964 7.705 8.323 1.00 89.88 80 LYS A O 1
ATOM 645 N N . GLU A 1 81 ? 0.148 6.998 8.613 1.00 88.25 81 GLU A N 1
ATOM 646 C CA . GLU A 1 81 ? 0.324 6.579 7.224 1.00 88.25 81 GLU A CA 1
ATOM 647 C C . GLU A 1 81 ? -0.410 5.257 6.975 1.00 88.25 81 GLU A C 1
ATOM 649 O O . GLU A 1 81 ? -1.125 5.153 5.979 1.00 88.25 81 GLU A O 1
ATOM 654 N N . LEU A 1 82 ? -0.354 4.305 7.914 1.00 90.44 82 LEU A N 1
ATOM 655 C CA . LEU A 1 82 ? -1.126 3.056 7.839 1.00 90.44 82 LEU A CA 1
ATOM 656 C C . LEU A 1 82 ? -2.635 3.318 7.757 1.00 90.44 82 LEU A C 1
ATOM 658 O O . LEU A 1 82 ? -3.288 2.824 6.839 1.00 90.44 82 LEU A O 1
ATOM 662 N N . GLU A 1 83 ? -3.175 4.188 8.614 1.00 91.56 83 GLU A N 1
ATOM 663 C CA . GLU A 1 83 ? -4.590 4.587 8.570 1.00 91.56 83 GLU A CA 1
ATOM 664 C C . GLU A 1 83 ? -4.990 5.199 7.217 1.00 91.56 83 GLU A C 1
ATOM 666 O O . GLU A 1 83 ? -6.111 5.013 6.734 1.00 91.56 83 GLU A O 1
ATOM 671 N N . ARG A 1 84 ? -4.085 5.946 6.573 1.00 91.31 84 ARG A N 1
ATOM 672 C CA . ARG A 1 84 ? -4.331 6.514 5.241 1.00 91.31 84 ARG A CA 1
ATOM 673 C C . ARG A 1 84 ? -4.398 5.417 4.185 1.00 91.31 84 ARG A C 1
ATOM 675 O O . ARG A 1 84 ? -5.277 5.479 3.321 1.00 91.31 84 ARG A O 1
ATOM 682 N N . VAL A 1 85 ? -3.506 4.430 4.249 1.00 91.81 85 VAL A N 1
ATOM 683 C CA . VAL A 1 85 ? -3.546 3.284 3.335 1.00 91.81 85 VAL A CA 1
ATOM 684 C C . VAL A 1 85 ? -4.798 2.447 3.574 1.00 91.81 85 VAL A C 1
ATOM 686 O O . VAL A 1 85 ? -5.474 2.102 2.615 1.00 91.81 85 VAL A O 1
ATOM 689 N N . GLU A 1 86 ? -5.188 2.204 4.822 1.00 91.62 86 GLU A N 1
ATOM 690 C CA . GLU A 1 86 ? -6.434 1.506 5.156 1.00 91.62 86 GLU A CA 1
ATOM 691 C C . GLU A 1 86 ? -7.663 2.218 4.587 1.00 91.62 86 GLU A C 1
ATOM 693 O O . GLU A 1 86 ? -8.503 1.585 3.946 1.00 91.62 86 GLU A O 1
ATOM 698 N N . LYS A 1 87 ? -7.752 3.544 4.753 1.00 92.50 87 LYS A N 1
ATOM 699 C CA . LYS A 1 87 ? -8.825 4.359 4.162 1.00 92.50 87 LYS A CA 1
ATOM 700 C C . LYS A 1 87 ? -8.819 4.288 2.639 1.00 92.50 87 LYS A C 1
ATOM 702 O O . LYS A 1 87 ? -9.887 4.274 2.026 1.00 92.50 87 LYS A O 1
ATOM 707 N N . TRP A 1 88 ? -7.640 4.248 2.019 1.00 91.62 88 TRP A N 1
ATOM 708 C CA . TRP A 1 88 ? -7.530 4.037 0.580 1.00 91.62 88 TRP A CA 1
ATOM 709 C C . TRP A 1 88 ? -8.046 2.651 0.185 1.00 91.62 88 TRP A C 1
ATOM 711 O O . TRP A 1 88 ? -8.880 2.570 -0.708 1.00 91.62 88 TRP A O 1
ATOM 721 N N . THR A 1 89 ? -7.646 1.587 0.881 1.00 91.00 89 THR A N 1
ATOM 722 C CA . THR A 1 89 ? -8.089 0.205 0.631 1.00 91.00 89 THR A CA 1
ATOM 723 C C . THR A 1 89 ? -9.608 0.074 0.752 1.00 91.00 89 THR A C 1
ATOM 725 O O . THR A 1 89 ? -10.250 -0.540 -0.098 1.00 91.00 89 THR A O 1
ATOM 728 N N . GLN A 1 90 ? -10.206 0.714 1.759 1.00 91.25 90 GLN A N 1
ATOM 729 C CA . GLN A 1 90 ? -11.660 0.754 1.937 1.00 91.25 90 GLN A CA 1
ATOM 730 C C . GLN A 1 90 ? -12.354 1.473 0.772 1.00 91.25 90 GLN A C 1
ATOM 732 O O . GLN A 1 90 ? -13.304 0.945 0.206 1.00 91.25 90 GLN A O 1
ATOM 737 N N . LYS A 1 91 ? -11.864 2.651 0.361 1.00 89.81 91 LYS A N 1
ATOM 738 C CA . LYS A 1 91 ? -12.491 3.449 -0.710 1.00 89.81 91 LYS A CA 1
ATOM 739 C C . LYS A 1 91 ? -12.250 2.901 -2.116 1.00 89.81 91 LYS A C 1
ATOM 741 O O . LYS A 1 91 ? -13.128 3.001 -2.962 1.00 89.81 91 LYS A O 1
ATOM 746 N N . ALA A 1 92 ? -11.054 2.387 -2.386 1.00 88.06 92 ALA A N 1
ATOM 747 C CA . ALA A 1 92 ? -10.654 1.921 -3.709 1.00 88.06 92 ALA A CA 1
ATOM 748 C C . ALA A 1 92 ? -11.130 0.490 -3.972 1.00 88.06 92 ALA A C 1
ATOM 750 O O . ALA A 1 92 ? -11.649 0.219 -5.049 1.00 88.06 92 ALA A O 1
ATOM 751 N N . LEU A 1 93 ? -10.982 -0.412 -2.995 1.00 87.62 93 LEU A N 1
ATOM 752 C CA . LEU A 1 93 ? -11.307 -1.832 -3.166 1.00 87.62 93 LEU A CA 1
ATOM 753 C C . LEU A 1 93 ? -12.673 -2.208 -2.565 1.00 87.62 93 LEU A C 1
ATOM 755 O O . LEU A 1 93 ? -13.217 -3.271 -2.872 1.00 87.62 93 LEU A O 1
ATOM 759 N N . GLY A 1 94 ? -13.259 -1.352 -1.721 1.00 88.00 94 GLY A N 1
ATOM 760 C CA . GLY A 1 94 ? -14.513 -1.661 -1.028 1.00 88.00 94 GLY A CA 1
ATOM 761 C C . GLY A 1 94 ? -14.347 -2.744 0.040 1.00 88.00 94 GLY A C 1
ATOM 762 O O . GLY A 1 94 ? -15.272 -3.514 0.279 1.00 88.00 94 GLY A O 1
ATOM 763 N N . ALA A 1 95 ? -13.154 -2.870 0.627 1.00 88.75 95 ALA A N 1
ATOM 764 C CA . ALA A 1 95 ? -12.895 -3.836 1.689 1.00 88.75 95 ALA A CA 1
ATOM 765 C C . ALA A 1 95 ? -13.429 -3.336 3.042 1.00 88.75 95 ALA A C 1
ATOM 767 O O . ALA A 1 95 ? -13.352 -2.147 3.345 1.00 88.75 95 ALA A O 1
ATOM 768 N N . ASN A 1 96 ? -13.901 -4.257 3.888 1.00 90.44 96 ASN A N 1
ATOM 769 C CA . ASN A 1 96 ? -14.255 -3.952 5.277 1.00 90.44 96 ASN A CA 1
ATOM 770 C C . ASN A 1 96 ? -13.029 -3.467 6.065 1.00 90.44 96 ASN A C 1
ATOM 772 O O . ASN A 1 96 ? -11.916 -3.939 5.829 1.00 90.44 96 ASN A O 1
ATOM 776 N N . GLU A 1 97 ? -13.236 -2.604 7.062 1.00 88.75 97 GLU A N 1
ATOM 777 C CA . GLU A 1 97 ? -12.160 -2.021 7.879 1.00 88.75 97 GLU A CA 1
ATOM 778 C C . GLU A 1 97 ? -11.229 -3.084 8.487 1.00 88.75 97 GLU A C 1
ATOM 780 O O . GLU A 1 97 ? -10.008 -2.973 8.387 1.00 88.75 97 GLU A O 1
ATOM 785 N N . LYS A 1 98 ? -11.794 -4.164 9.043 1.00 90.06 98 LYS A N 1
ATOM 786 C CA . LYS A 1 98 ? -11.018 -5.270 9.628 1.00 90.06 98 LYS A CA 1
ATOM 787 C C . LYS A 1 98 ? -10.149 -5.987 8.589 1.00 90.06 98 LYS A C 1
ATOM 789 O O . LYS A 1 98 ? -8.993 -6.301 8.859 1.00 90.06 98 LYS A O 1
ATOM 794 N N . ASN A 1 99 ? -10.685 -6.214 7.389 1.00 90.44 99 ASN A N 1
ATOM 795 C CA . ASN A 1 99 ? -9.947 -6.865 6.306 1.00 90.44 99 ASN A CA 1
ATOM 796 C C . ASN A 1 99 ? -8.854 -5.944 5.755 1.00 90.44 99 ASN A C 1
ATOM 798 O O . ASN A 1 99 ? -7.754 -6.412 5.476 1.00 90.44 99 ASN A O 1
ATOM 802 N N . ALA A 1 100 ? -9.133 -4.641 5.655 1.00 89.94 100 ALA A N 1
ATOM 803 C CA . ALA A 1 100 ? -8.156 -3.642 5.243 1.00 89.94 100 ALA A CA 1
ATOM 804 C C . ALA A 1 100 ? -6.980 -3.567 6.230 1.00 89.94 100 ALA A C 1
ATOM 806 O O . ALA A 1 100 ? -5.835 -3.689 5.801 1.00 89.94 100 ALA A O 1
ATOM 807 N N . LYS A 1 101 ? -7.256 -3.460 7.536 1.00 91.31 101 LYS A N 1
ATOM 808 C CA . LYS A 1 101 ? -6.240 -3.468 8.605 1.00 91.31 101 LYS A CA 1
ATOM 809 C C . LYS A 1 101 ? -5.369 -4.721 8.558 1.00 91.31 101 LYS A C 1
ATOM 811 O O . LYS A 1 101 ? -4.145 -4.632 8.511 1.00 91.31 101 LYS A O 1
ATOM 816 N N . ASN A 1 102 ? -6.003 -5.891 8.486 1.00 92.94 102 ASN A N 1
ATOM 817 C CA . ASN A 1 102 ? -5.291 -7.166 8.436 1.00 92.94 102 ASN A CA 1
ATOM 818 C C . ASN A 1 102 ? -4.415 -7.296 7.181 1.00 92.94 102 ASN A C 1
ATOM 820 O O . ASN A 1 102 ? -3.282 -7.761 7.274 1.00 92.94 102 ASN A O 1
ATOM 824 N N . ALA A 1 103 ? -4.916 -6.891 6.010 1.00 92.69 103 ALA A N 1
ATOM 825 C CA . ALA A 1 103 ? -4.143 -6.936 4.771 1.00 92.69 103 ALA A CA 1
ATOM 826 C C . ALA A 1 103 ? -2.950 -5.969 4.811 1.00 92.69 103 ALA A C 1
ATOM 828 O O . ALA A 1 103 ? -1.844 -6.346 4.430 1.00 92.69 103 ALA A O 1
ATOM 829 N N . VAL A 1 104 ? -3.153 -4.749 5.315 1.00 92.31 104 VAL A N 1
ATOM 830 C CA . VAL A 1 104 ? -2.092 -3.740 5.434 1.00 92.31 104 VAL A CA 1
ATOM 831 C C . VAL A 1 104 ? -1.003 -4.185 6.414 1.00 92.31 104 VAL A C 1
ATOM 833 O O . VAL A 1 104 ? 0.169 -4.081 6.063 1.00 92.31 104 VAL A O 1
ATOM 836 N N . SER A 1 105 ? -1.355 -4.747 7.578 1.00 91.94 105 SER A N 1
ATOM 837 C CA . SER A 1 105 ? -0.370 -5.283 8.538 1.00 91.94 105 SER A CA 1
ATOM 838 C C . SER A 1 105 ? 0.470 -6.402 7.924 1.00 91.94 105 SER A C 1
ATOM 840 O O . SER A 1 105 ? 1.695 -6.345 7.962 1.00 91.94 105 SER A O 1
ATOM 842 N N . LYS A 1 106 ? -0.174 -7.368 7.253 1.00 92.50 106 LYS A N 1
ATOM 843 C CA . LYS A 1 106 ? 0.527 -8.475 6.581 1.00 92.50 106 LYS A CA 1
ATOM 844 C C . LYS A 1 106 ? 1.519 -7.985 5.527 1.00 92.50 106 LYS A C 1
ATOM 846 O O . LYS A 1 106 ? 2.626 -8.505 5.428 1.00 92.50 106 LYS A O 1
ATOM 851 N N . VAL A 1 107 ? 1.135 -6.989 4.728 1.00 92.56 107 VAL A N 1
ATOM 852 C CA . VAL A 1 107 ? 2.029 -6.416 3.708 1.00 92.56 107 VAL A CA 1
ATOM 853 C C . VAL A 1 107 ? 3.141 -5.582 4.349 1.00 92.56 107 VAL A C 1
ATOM 855 O O . VAL A 1 107 ? 4.278 -5.625 3.884 1.00 92.56 107 V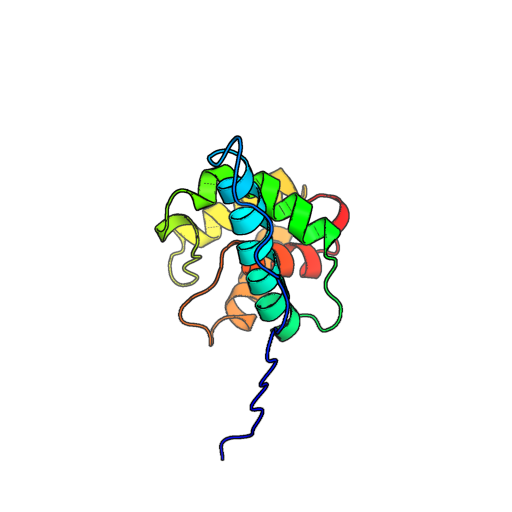AL A O 1
ATOM 858 N N . ALA A 1 108 ? 2.854 -4.864 5.436 1.00 91.00 108 ALA A N 1
ATOM 859 C CA . ALA A 1 108 ? 3.866 -4.129 6.189 1.00 91.00 108 ALA A CA 1
ATOM 860 C C . ALA A 1 108 ? 4.935 -5.059 6.786 1.00 91.00 108 ALA A C 1
ATOM 862 O O . ALA A 1 108 ? 6.122 -4.739 6.714 1.00 91.00 108 ALA A O 1
ATOM 863 N N . GLU A 1 109 ? 4.528 -6.218 7.306 1.00 90.50 109 GLU A N 1
ATOM 864 C CA . GLU A 1 109 ? 5.425 -7.274 7.786 1.00 90.50 109 GLU A CA 1
ATOM 865 C C . GLU A 1 109 ? 6.236 -7.889 6.637 1.00 90.50 109 GLU A C 1
ATOM 867 O O . GLU A 1 109 ? 7.459 -7.995 6.738 1.00 90.50 109 GLU A O 1
ATOM 872 N N . MET A 1 110 ? 5.585 -8.208 5.512 1.00 88.75 110 MET A N 1
ATOM 873 C CA . MET A 1 110 ? 6.235 -8.756 4.313 1.00 88.75 110 MET A CA 1
ATOM 874 C C . MET A 1 110 ? 7.328 -7.832 3.757 1.00 88.75 110 MET A C 1
ATOM 876 O O . MET A 1 110 ? 8.380 -8.307 3.344 1.00 88.75 110 MET A O 1
ATOM 880 N N . MET A 1 111 ? 7.095 -6.516 3.760 1.00 84.81 111 MET A N 1
ATOM 881 C CA . MET A 1 111 ? 8.034 -5.513 3.238 1.00 84.81 111 MET A CA 1
ATOM 882 C C . MET A 1 111 ? 8.922 -4.893 4.331 1.00 84.81 111 MET A C 1
ATOM 884 O O . MET A 1 111 ? 9.573 -3.871 4.104 1.00 84.81 111 MET A O 1
ATOM 888 N N . SER A 1 112 ? 8.940 -5.451 5.544 1.00 83.75 112 SER A N 1
ATOM 889 C CA . SER A 1 112 ? 9.661 -4.876 6.691 1.00 83.75 112 SER A CA 1
ATOM 890 C C . SER A 1 112 ? 11.170 -4.735 6.454 1.00 83.75 112 SER A C 1
ATOM 892 O O . SER A 1 112 ? 11.759 -3.767 6.931 1.00 83.75 112 SER A O 1
ATOM 894 N N . GLY A 1 113 ? 11.764 -5.623 5.649 1.00 81.25 113 GLY A N 1
ATOM 895 C CA . GLY A 1 113 ? 13.179 -5.580 5.262 1.00 81.25 113 GLY A CA 1
ATOM 896 C C . GLY A 1 113 ? 13.561 -4.436 4.315 1.00 81.25 113 GLY A C 1
ATOM 897 O O . GLY A 1 113 ? 14.744 -4.128 4.181 1.00 81.25 113 GLY A O 1
ATOM 898 N N . ASP A 1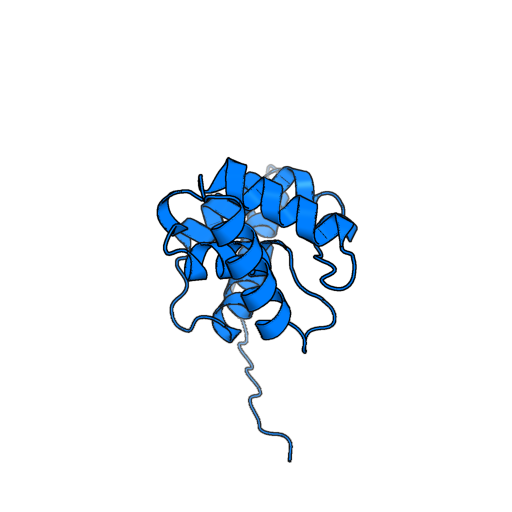 114 ? 12.587 -3.769 3.689 1.00 81.94 114 ASP A N 1
ATOM 899 C CA . ASP A 1 114 ? 12.847 -2.710 2.719 1.00 81.94 114 ASP A CA 1
ATOM 900 C C . ASP A 1 114 ? 12.800 -1.321 3.360 1.00 81.94 114 ASP A C 1
ATOM 902 O O . ASP A 1 114 ? 11.769 -0.873 3.875 1.00 81.94 114 ASP A O 1
ATOM 906 N N . ASN A 1 115 ? 13.903 -0.578 3.250 1.00 79.38 115 ASN A N 1
ATOM 907 C CA . ASN A 1 115 ? 13.987 0.803 3.739 1.00 79.38 115 ASN A CA 1
ATOM 908 C C . ASN A 1 115 ? 13.168 1.792 2.895 1.00 79.38 115 ASN A C 1
ATOM 910 O O . ASN A 1 115 ? 12.744 2.836 3.388 1.00 79.38 115 ASN A O 1
ATOM 914 N N . ARG A 1 116 ? 12.941 1.494 1.609 1.00 81.88 116 ARG A N 1
ATOM 915 C CA . ARG A 1 116 ? 12.218 2.372 0.675 1.00 81.88 116 ARG A CA 1
ATOM 916 C C . ARG A 1 116 ? 11.048 1.631 0.041 1.00 81.88 116 ARG A C 1
ATOM 918 O O . ARG A 1 116 ? 11.157 1.105 -1.061 1.00 81.88 116 ARG A O 1
ATOM 925 N N . LYS A 1 117 ? 9.906 1.636 0.722 1.00 86.44 117 LYS A N 1
ATOM 926 C CA . LYS A 1 117 ? 8.684 0.975 0.251 1.00 86.44 117 LYS A CA 1
ATOM 927 C C . LYS A 1 117 ? 7.960 1.873 -0.752 1.00 86.44 117 LYS A C 1
ATOM 929 O O . LYS A 1 117 ? 7.417 2.911 -0.376 1.00 86.44 117 LYS A O 1
ATOM 934 N N . SER A 1 118 ? 7.962 1.496 -2.029 1.00 89.56 118 SER A N 1
ATOM 935 C CA . SER A 1 118 ? 7.210 2.215 -3.067 1.00 89.56 118 SER A CA 1
ATOM 936 C C . SER A 1 118 ? 5.704 2.067 -2.844 1.00 89.56 118 SER A C 1
ATOM 938 O O . SER A 1 118 ? 5.197 0.954 -2.687 1.00 89.56 118 SER A O 1
ATOM 940 N N . ARG A 1 119 ? 4.965 3.182 -2.895 1.00 91.62 119 ARG A N 1
ATOM 941 C CA . ARG A 1 119 ? 3.506 3.205 -2.705 1.00 91.62 119 ARG A CA 1
ATOM 942 C C . ARG A 1 119 ? 2.757 2.348 -3.727 1.00 91.62 119 ARG A C 1
ATOM 944 O O . ARG A 1 119 ? 1.769 1.718 -3.371 1.00 91.62 119 ARG A O 1
ATOM 951 N N . VAL A 1 120 ? 3.234 2.296 -4.973 1.00 90.81 120 VAL A N 1
ATOM 952 C CA . VAL A 1 120 ? 2.614 1.489 -6.042 1.00 90.81 120 VAL A CA 1
ATOM 953 C C . VAL A 1 120 ? 2.706 -0.001 -5.711 1.00 90.81 120 VAL A C 1
ATOM 955 O O . VAL A 1 120 ? 1.705 -0.706 -5.774 1.00 90.81 120 VAL A O 1
ATOM 958 N N . ILE A 1 121 ? 3.887 -0.459 -5.294 1.00 90.62 121 ILE A N 1
ATOM 959 C CA . ILE A 1 121 ? 4.136 -1.863 -4.946 1.00 90.62 121 ILE A CA 1
ATOM 960 C C . ILE A 1 121 ? 3.323 -2.243 -3.712 1.00 90.62 121 ILE A C 1
ATOM 962 O O . ILE A 1 121 ? 2.626 -3.252 -3.719 1.00 90.62 121 ILE A O 1
ATOM 966 N N . PHE A 1 122 ? 3.344 -1.390 -2.684 1.00 92.38 122 PHE A N 1
ATOM 967 C CA . PHE A 1 122 ? 2.588 -1.623 -1.458 1.00 92.38 122 PHE A CA 1
ATOM 968 C C . PHE A 1 122 ? 1.092 -1.800 -1.753 1.00 92.38 122 PHE A C 1
ATOM 970 O O . PHE A 1 122 ? 0.465 -2.741 -1.274 1.00 92.38 122 PHE A O 1
ATOM 977 N N . TYR A 1 123 ? 0.516 -0.930 -2.588 1.00 93.56 123 TYR A N 1
ATOM 978 C CA . TYR A 1 123 ? -0.913 -0.972 -2.915 1.00 93.56 123 TYR A CA 1
ATOM 979 C C . TYR A 1 123 ? -1.264 -2.189 -3.776 1.00 93.56 123 TYR A C 1
ATOM 981 O O . TYR A 1 123 ? -2.313 -2.798 -3.564 1.00 93.56 123 TYR A O 1
ATOM 989 N N . TYR A 1 124 ? -0.376 -2.579 -4.695 1.00 93.12 124 TYR A N 1
ATOM 990 C CA . TYR A 1 124 ? -0.520 -3.812 -5.465 1.00 93.12 124 TYR A CA 1
ATOM 991 C C . TYR A 1 124 ? -0.525 -5.045 -4.550 1.00 93.12 124 TYR A C 1
ATOM 993 O O . TYR A 1 124 ? -1.443 -5.861 -4.627 1.00 93.12 124 TYR A O 1
ATOM 1001 N N . CYS A 1 125 ? 0.432 -5.149 -3.622 1.00 92.12 125 CYS A N 1
ATOM 1002 C CA . CYS A 1 125 ? 0.511 -6.264 -2.679 1.00 92.12 125 CYS A CA 1
ATOM 1003 C C . CYS A 1 125 ? -0.731 -6.348 -1.779 1.00 92.12 125 CYS A C 1
ATOM 1005 O O . CYS A 1 125 ? -1.266 -7.438 -1.582 1.00 92.12 125 CYS A O 1
ATOM 1007 N N . VAL A 1 126 ? -1.243 -5.214 -1.282 1.00 92.94 126 VAL A N 1
ATOM 1008 C CA . VAL A 1 126 ? -2.484 -5.179 -0.482 1.00 92.94 126 VAL A CA 1
ATOM 1009 C C . VAL A 1 126 ? -3.679 -5.669 -1.298 1.00 92.94 126 VAL A C 1
ATOM 1011 O O . VAL A 1 126 ? -4.450 -6.506 -0.828 1.00 92.94 126 VAL A O 1
ATOM 1014 N N . ALA A 1 127 ? -3.830 -5.188 -2.531 1.00 92.56 127 ALA A N 1
ATOM 1015 C CA . ALA A 1 127 ? -4.925 -5.610 -3.395 1.00 92.56 127 ALA A CA 1
ATOM 1016 C C . ALA A 1 127 ? -4.826 -7.092 -3.785 1.00 92.56 127 ALA A C 1
ATOM 1018 O O . ALA A 1 127 ? -5.851 -7.772 -3.861 1.00 92.56 127 ALA A O 1
ATOM 1019 N N . LYS A 1 128 ? -3.604 -7.611 -3.955 1.00 91.25 128 LYS A N 1
ATOM 1020 C CA . LYS A 1 128 ? -3.347 -9.032 -4.195 1.00 91.25 128 LYS A CA 1
ATOM 1021 C C . LYS A 1 128 ? -3.732 -9.897 -2.995 1.00 91.25 128 LYS A C 1
ATOM 1023 O O . LYS A 1 128 ? -4.413 -10.896 -3.176 1.00 91.25 128 LYS A O 1
ATOM 1028 N N . GLN A 1 129 ? -3.371 -9.497 -1.773 1.00 91.00 129 GLN A N 1
ATOM 1029 C CA . GLN A 1 129 ? -3.769 -10.211 -0.546 1.00 91.00 129 GLN A CA 1
ATOM 1030 C C . GLN A 1 129 ? -5.293 -10.309 -0.394 1.00 91.00 129 GLN A C 1
ATOM 1032 O O . GLN A 1 129 ? -5.807 -11.276 0.162 1.00 91.00 129 GLN A O 1
ATOM 1037 N N . LEU A 1 130 ? -6.016 -9.307 -0.895 1.00 89.12 130 LEU A N 1
ATOM 1038 C CA . LEU A 1 130 ? -7.476 -9.267 -0.888 1.00 89.12 130 LEU A CA 1
ATOM 1039 C C . LEU A 1 130 ? -8.113 -9.938 -2.116 1.00 89.12 130 LEU A C 1
ATOM 1041 O O . LEU A 1 130 ? -9.334 -10.066 -2.144 1.00 89.12 130 LEU A O 1
ATOM 1045 N N . ASN A 1 131 ? -7.322 -10.362 -3.109 1.00 89.50 131 ASN A N 1
ATOM 1046 C CA . ASN A 1 131 ? -7.784 -10.830 -4.422 1.00 89.50 131 ASN A CA 1
ATOM 1047 C C . ASN A 1 131 ? -8.748 -9.840 -5.108 1.00 89.50 131 ASN A C 1
ATOM 1049 O O . ASN A 1 131 ? -9.731 -10.237 -5.723 1.00 89.50 131 ASN A O 1
ATOM 1053 N N . MET A 1 132 ? -8.485 -8.533 -4.985 1.00 89.44 132 MET A N 1
ATOM 1054 C CA . MET A 1 132 ? -9.322 -7.456 -5.545 1.00 89.44 132 MET A CA 1
ATOM 1055 C C . MET A 1 132 ? -8.584 -6.645 -6.625 1.00 89.44 132 MET A C 1
ATOM 1057 O O . MET A 1 132 ? -8.761 -5.430 -6.721 1.00 89.44 132 MET A O 1
ATOM 1061 N N . LEU A 1 133 ? -7.744 -7.298 -7.435 1.00 86.75 133 LEU A N 1
ATOM 1062 C CA . LEU A 1 133 ? -6.968 -6.644 -8.504 1.00 86.75 133 LEU A CA 1
ATOM 1063 C C . LEU A 1 133 ? -7.861 -6.005 -9.586 1.00 86.75 133 LEU A C 1
ATOM 1065 O O . LEU A 1 133 ? -7.493 -4.991 -10.189 1.00 86.75 133 LEU A O 1
ATOM 1069 N N . ASP A 1 134 ? -9.069 -6.538 -9.771 1.00 86.31 134 ASP A N 1
ATOM 1070 C CA . ASP A 1 134 ? -10.056 -6.028 -10.728 1.00 86.31 134 ASP A CA 1
ATOM 1071 C C . ASP A 1 134 ? -10.591 -4.636 -10.359 1.00 86.31 134 ASP A C 1
ATOM 1073 O O . ASP A 1 134 ? -11.003 -3.876 -11.232 1.00 86.31 134 ASP A O 1
ATOM 1077 N N . LYS A 1 135 ? -10.568 -4.273 -9.068 1.00 85.00 135 LYS A N 1
ATOM 1078 C CA . LYS A 1 135 ? -11.143 -3.013 -8.558 1.00 85.00 135 LYS A CA 1
ATOM 1079 C C . LYS A 1 135 ? -10.176 -1.826 -8.577 1.00 85.00 135 LYS A C 1
ATOM 1081 O O . LYS A 1 135 ? -10.559 -0.706 -8.229 1.00 85.00 135 LYS A O 1
ATOM 1086 N N . ILE A 1 136 ? -8.923 -2.066 -8.953 1.00 83.56 136 ILE A N 1
ATOM 1087 C CA . ILE A 1 136 ? -7.858 -1.058 -8.999 1.00 83.56 136 ILE A CA 1
ATOM 1088 C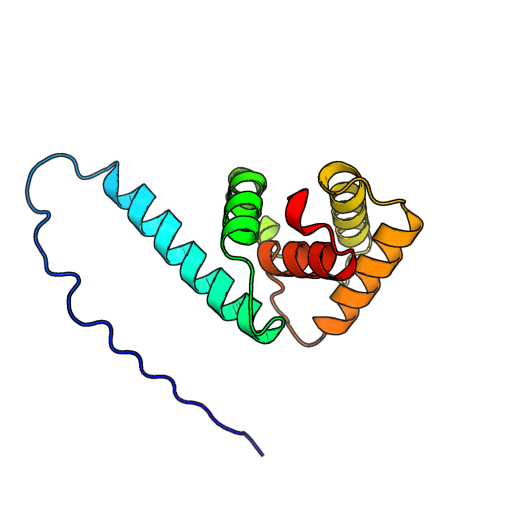 C . ILE A 1 136 ? -8.078 -0.053 -10.129 1.00 83.56 136 ILE A C 1
ATOM 1090 O O . ILE A 1 136 ? -8.238 -0.487 -11.291 1.00 83.56 136 ILE A O 1
#

Organism: NCBI:txid1293911

InterPro domains:
  IPR021274 Protein of unknown function DUF2853 [PF11015] (40-132)
  IPR023154 Jann4075-like superfamily [G3DSA:1.10.238.120] (32-135)
  IPR023154 Jann4075-like superfamily [SSF158587] (35-135)

pLDDT: mean 76.71, std 20.08, range [28.2, 93.56]